Protein AF-A0A1V5AX24-F1 (afdb_monomer_lite)

Sequence (131 aa):
MDIAPTVLNLLNISGKLSGEGRVLPVAESFVLRVTGAPSGLSLWRGGVRLADAAAASASGDYRFLGLSRGQYILKAGGKEWGVLVNGDAAMDLTGKAAPQGNWKRIIGIVLILAINLAGIAIIVRIWKRNN

Radius of gyration: 24.32 Å; chains: 1; bounding box: 32×81×49 Å

Structure (mmCIF, N/CA/C/O backbone):
data_AF-A0A1V5AX24-F1
#
_entry.id   AF-A0A1V5AX24-F1
#
loop_
_atom_site.group_PDB
_atom_site.id
_atom_site.type_symbol
_atom_site.label_atom_id
_atom_site.label_alt_id
_atom_site.label_comp_id
_atom_site.label_asym_id
_atom_site.label_entity_id
_atom_site.label_seq_id
_atom_site.pdbx_PDB_ins_code
_atom_site.Cartn_x
_atom_site.Cartn_y
_atom_site.Cartn_z
_atom_site.occupancy
_atom_site.B_iso_or_equiv
_atom_site.auth_seq_id
_atom_site.auth_comp_id
_atom_site.auth_asym_id
_atom_site.auth_atom_id
_atom_site.pdbx_PDB_model_num
ATOM 1 N N . MET A 1 1 ? -1.055 -28.135 31.119 1.00 42.97 1 MET A N 1
ATOM 2 C CA . MET A 1 1 ? -0.422 -28.251 29.791 1.00 42.97 1 MET A CA 1
ATOM 3 C C . MET A 1 1 ? 0.193 -26.906 29.475 1.00 42.97 1 MET A C 1
ATOM 5 O O . MET A 1 1 ? -0.521 -25.914 29.512 1.00 42.97 1 MET A O 1
ATOM 9 N N . ASP A 1 2 ? 1.508 -26.885 29.299 1.00 46.47 2 ASP A N 1
ATOM 10 C CA . ASP A 1 2 ? 2.322 -25.681 29.136 1.00 46.47 2 ASP A CA 1
ATOM 11 C C . ASP A 1 2 ? 2.337 -25.308 27.646 1.00 46.47 2 ASP A C 1
ATOM 13 O O . ASP A 1 2 ? 2.874 -26.052 26.825 1.00 46.47 2 ASP A O 1
ATOM 17 N N . ILE A 1 3 ? 1.664 -24.222 27.259 1.00 55.66 3 ILE A N 1
ATOM 18 C CA . ILE A 1 3 ? 1.718 -23.733 25.875 1.00 55.66 3 ILE A CA 1
ATOM 19 C C . ILE A 1 3 ? 2.894 -22.769 25.795 1.00 55.66 3 ILE A C 1
ATOM 21 O O . ILE A 1 3 ? 2.902 -21.732 26.457 1.00 55.66 3 ILE A O 1
ATOM 25 N N . ALA A 1 4 ? 3.886 -23.119 24.977 1.00 51.06 4 ALA A N 1
ATOM 26 C CA . ALA A 1 4 ? 5.083 -22.314 24.804 1.00 51.06 4 ALA A CA 1
ATOM 27 C C . ALA A 1 4 ? 4.728 -20.874 24.355 1.00 51.06 4 ALA A C 1
ATOM 29 O O . ALA A 1 4 ? 3.953 -20.697 23.406 1.00 51.06 4 ALA A O 1
ATOM 30 N N . PRO A 1 5 ? 5.324 -19.835 24.972 1.00 54.38 5 PRO A N 1
ATOM 31 C CA . PRO A 1 5 ? 5.028 -18.425 24.682 1.00 54.38 5 PRO A CA 1
ATOM 32 C C . PRO A 1 5 ? 5.315 -18.022 23.226 1.00 54.38 5 PRO A C 1
ATOM 34 O O . PRO A 1 5 ? 4.780 -17.033 22.727 1.00 54.38 5 PRO A O 1
ATOM 37 N N . THR A 1 6 ? 6.098 -18.822 22.504 1.00 53.78 6 THR A N 1
ATOM 38 C CA . THR A 1 6 ? 6.397 -18.638 21.082 1.00 53.78 6 THR A CA 1
ATOM 39 C C . THR A 1 6 ? 5.149 -18.733 20.197 1.00 53.78 6 THR A C 1
ATOM 41 O O . THR A 1 6 ? 5.045 -18.002 19.215 1.00 53.78 6 THR A O 1
ATOM 44 N N . VAL A 1 7 ? 4.173 -19.582 20.550 1.00 55.66 7 VAL A N 1
ATOM 45 C CA . VAL A 1 7 ? 2.931 -19.749 19.766 1.00 55.66 7 VAL A CA 1
ATOM 46 C C . VAL A 1 7 ? 1.988 -18.558 19.970 1.00 55.66 7 VAL A C 1
ATOM 48 O O . VAL A 1 7 ? 1.359 -18.085 19.029 1.00 55.66 7 VAL A O 1
ATOM 51 N N . LEU A 1 8 ? 1.944 -18.019 21.191 1.00 52.16 8 LEU A N 1
ATOM 52 C CA . LEU A 1 8 ? 1.154 -16.833 21.545 1.00 52.16 8 LEU A CA 1
ATOM 53 C C . LEU A 1 8 ? 1.649 -15.569 20.832 1.00 52.16 8 LEU A C 1
ATOM 55 O O . LEU A 1 8 ? 0.840 -14.738 20.418 1.00 52.16 8 LEU A O 1
ATOM 59 N N . ASN A 1 9 ? 2.965 -15.452 20.641 1.00 55.16 9 ASN A N 1
ATOM 60 C CA . ASN A 1 9 ? 3.561 -14.327 19.927 1.00 55.16 9 ASN A CA 1
ATOM 61 C C . ASN A 1 9 ? 3.252 -14.364 18.419 1.00 55.16 9 ASN A C 1
ATOM 63 O O . ASN A 1 9 ? 3.014 -13.322 17.816 1.00 55.16 9 ASN A O 1
ATOM 67 N N . LEU A 1 10 ? 3.167 -15.561 17.818 1.00 54.22 10 LEU A N 1
ATOM 68 C CA . LEU A 1 10 ? 2.713 -15.728 16.428 1.00 54.22 10 LEU A CA 1
ATOM 69 C C . LEU A 1 10 ? 1.247 -15.318 16.228 1.00 54.22 10 LEU A C 1
ATOM 71 O O . LEU A 1 10 ? 0.872 -14.907 15.134 1.00 54.22 10 LEU A O 1
ATOM 75 N N . LEU A 1 11 ? 0.434 -15.395 17.283 1.00 56.62 11 LEU A N 1
ATOM 76 C CA . LEU A 1 11 ? -0.965 -14.964 17.285 1.00 56.62 11 LEU A CA 1
ATOM 77 C C . LEU A 1 11 ? -1.148 -13.507 17.752 1.00 56.62 11 LEU A C 1
ATOM 79 O O . LEU A 1 11 ? -2.280 -13.036 17.836 1.00 56.62 11 LEU A O 1
ATOM 83 N N . ASN A 1 12 ? -0.060 -12.788 18.059 1.00 52.34 12 ASN A N 1
ATOM 84 C CA . ASN A 1 12 ? -0.069 -11.415 18.581 1.00 52.34 12 ASN A CA 1
ATOM 85 C C . ASN A 1 12 ? -0.984 -11.221 19.815 1.00 52.34 12 ASN A C 1
ATOM 87 O O . ASN A 1 12 ? -1.608 -10.173 19.998 1.00 52.34 12 ASN A O 1
ATOM 91 N N . ILE A 1 13 ? -1.099 -12.242 20.671 1.00 50.91 13 ILE A N 1
ATOM 92 C CA . ILE A 1 13 ? -1.964 -12.200 21.857 1.00 50.91 13 ILE A CA 1
ATOM 93 C C . ILE A 1 13 ? -1.162 -11.610 23.019 1.00 50.91 13 ILE A C 1
ATOM 95 O O . ILE A 1 13 ? -0.496 -12.315 23.774 1.00 50.91 13 ILE A O 1
ATOM 99 N N . SER A 1 14 ? -1.226 -10.288 23.164 1.00 48.41 14 SER A N 1
ATOM 100 C CA . SER A 1 14 ? -0.671 -9.572 24.316 1.00 48.41 14 SER A CA 1
ATOM 101 C C . SER A 1 14 ? -1.698 -9.536 25.449 1.00 48.41 14 SER A C 1
ATOM 103 O O . SER A 1 14 ? -2.419 -8.556 25.611 1.00 48.41 14 SER A O 1
ATOM 105 N N . GLY A 1 15 ? -1.814 -10.610 26.232 1.00 43.31 15 GLY A N 1
ATOM 106 C CA . GLY A 1 15 ? -2.685 -10.588 27.408 1.00 43.31 15 GLY A CA 1
ATOM 107 C C . GLY A 1 15 ? -2.821 -11.924 28.124 1.00 43.31 15 GLY A C 1
ATOM 108 O O . GLY A 1 15 ? -3.056 -12.953 27.497 1.00 43.31 15 GLY A O 1
ATOM 109 N N . LYS A 1 16 ? -2.693 -11.890 29.457 1.00 41.06 16 LYS A N 1
ATOM 110 C CA . LYS A 1 16 ? -2.958 -13.012 30.368 1.00 41.06 16 LYS A CA 1
ATOM 111 C C . LYS A 1 16 ? -4.345 -13.601 30.081 1.00 41.06 16 LYS A C 1
ATOM 113 O O . LYS A 1 16 ? -5.354 -12.949 30.338 1.00 41.06 16 LYS A O 1
ATOM 118 N N . LEU A 1 17 ? -4.388 -14.834 29.583 1.00 46.53 17 LEU A N 1
ATOM 119 C CA . LEU A 1 17 ? -5.626 -15.583 29.383 1.00 46.53 17 LEU A CA 1
ATOM 120 C C . LEU A 1 17 ? -6.089 -16.148 30.730 1.00 46.53 17 LEU A C 1
ATOM 122 O O . LEU A 1 17 ? -5.696 -17.240 31.129 1.00 46.53 17 LEU A O 1
ATOM 126 N N . SER A 1 18 ? -6.899 -15.372 31.444 1.00 49.28 18 SER A N 1
ATOM 127 C CA . SER A 1 18 ? -7.695 -15.848 32.573 1.00 49.28 18 SER A CA 1
ATOM 128 C C . SER A 1 18 ? -9.137 -15.395 32.372 1.00 49.28 18 SER A C 1
ATOM 130 O O . SER A 1 18 ? -9.377 -14.201 32.200 1.00 49.28 18 SER A O 1
ATOM 132 N N . GLY A 1 19 ? -10.077 -16.342 32.395 1.00 44.78 19 GLY A N 1
ATOM 133 C CA . GLY A 1 19 ? -11.510 -16.061 32.512 1.00 44.78 19 GLY A CA 1
ATOM 134 C C . GLY A 1 19 ? -12.369 -16.565 31.354 1.00 44.78 19 GLY A C 1
ATOM 135 O O . GLY A 1 19 ? -12.371 -15.989 30.271 1.00 44.78 19 GLY A O 1
ATOM 136 N N . GLU A 1 20 ? -13.104 -17.641 31.639 1.00 48.38 20 GLU A N 1
ATOM 137 C CA . GLU A 1 20 ? -14.478 -17.935 31.206 1.00 48.38 20 GLU A CA 1
ATOM 138 C C . GLU A 1 20 ? -14.981 -17.289 29.905 1.00 48.38 20 GLU A C 1
ATOM 140 O O . GLU A 1 20 ? -15.287 -16.100 29.843 1.00 48.38 20 GLU A O 1
ATOM 145 N N . GLY A 1 21 ? -15.198 -18.129 28.888 1.00 47.16 21 GLY A N 1
ATOM 146 C CA . GLY A 1 21 ? -16.309 -17.978 27.941 1.00 47.16 21 GLY A CA 1
ATOM 147 C C . GLY A 1 21 ? -16.358 -16.727 27.056 1.00 47.16 21 GLY A C 1
ATOM 148 O O . GLY A 1 21 ? -17.314 -16.582 26.297 1.00 47.16 21 GLY A O 1
ATOM 149 N N . ARG A 1 22 ? -15.370 -15.826 27.084 1.00 43.62 22 ARG A N 1
ATOM 150 C CA . ARG A 1 22 ? -15.281 -14.749 26.093 1.00 43.62 22 ARG A CA 1
ATOM 151 C C . ARG A 1 22 ? -14.643 -15.293 24.826 1.00 43.62 22 ARG A C 1
ATOM 153 O O . ARG A 1 22 ? -13.501 -15.742 24.848 1.00 43.62 22 ARG A O 1
ATOM 160 N N . VAL A 1 23 ? -15.401 -15.233 23.729 1.00 49.41 23 VAL A N 1
ATOM 161 C CA . VAL A 1 23 ? -14.915 -15.445 22.361 1.00 49.41 23 VAL A CA 1
ATOM 162 C C . VAL A 1 23 ? -13.595 -14.696 22.226 1.00 49.41 23 VAL A C 1
ATOM 164 O O . VAL A 1 23 ? -13.570 -13.472 22.354 1.00 49.41 23 VAL A O 1
ATOM 167 N N . LEU A 1 24 ? -12.502 -15.440 22.052 1.00 43.16 24 LEU A N 1
ATOM 168 C CA . LEU A 1 24 ? -11.183 -14.870 21.819 1.00 43.16 24 LEU A CA 1
ATOM 169 C C . LEU A 1 24 ? -11.319 -13.927 20.618 1.00 43.16 24 LEU A C 1
ATOM 171 O O . LEU A 1 24 ? -11.668 -14.411 19.537 1.00 43.16 24 LEU A O 1
ATOM 175 N N . PRO A 1 25 ? -11.079 -12.610 20.759 1.00 45.28 25 PRO A N 1
ATOM 176 C CA . PRO A 1 25 ? -10.950 -11.749 19.603 1.00 45.28 25 PRO A CA 1
ATOM 177 C C . PRO A 1 25 ? -9.616 -12.117 18.963 1.00 45.28 25 PRO A C 1
ATOM 179 O O . PRO A 1 25 ? -8.590 -11.489 19.212 1.00 45.28 25 PRO A O 1
ATOM 182 N N . VAL A 1 26 ? -9.608 -13.199 18.185 1.00 50.53 26 VAL A N 1
ATOM 183 C CA . VAL A 1 26 ? -8.529 -13.455 17.245 1.00 50.53 26 VAL A CA 1
ATOM 184 C C . VAL A 1 26 ? -8.595 -12.260 16.314 1.00 50.53 26 VAL A C 1
ATOM 186 O O . VAL A 1 26 ? -9.561 -12.111 15.565 1.00 50.53 26 VAL A O 1
ATOM 189 N N . ALA A 1 27 ? -7.646 -11.334 16.443 1.00 55.69 27 ALA A N 1
ATOM 190 C CA . ALA A 1 27 ? -7.504 -10.278 15.464 1.00 55.69 27 ALA A CA 1
ATOM 191 C C . ALA A 1 27 ? -7.332 -10.993 14.123 1.00 55.69 27 ALA A C 1
ATOM 193 O O . ALA A 1 27 ? -6.312 -11.647 13.917 1.00 55.69 27 ALA A O 1
ATOM 194 N N . GLU A 1 28 ? -8.363 -10.966 13.270 1.00 64.06 28 GLU A N 1
ATOM 195 C CA . GLU A 1 28 ? -8.297 -11.626 11.971 1.00 64.06 28 GLU A CA 1
ATOM 196 C C . GLU A 1 28 ? -7.118 -11.009 11.222 1.00 64.06 28 GLU A C 1
ATOM 198 O O . GLU A 1 28 ? -7.122 -9.827 10.856 1.00 64.06 28 GLU A O 1
ATOM 203 N N . SER A 1 29 ? -6.061 -11.802 11.107 1.00 75.31 29 SER A N 1
ATOM 204 C CA . SER A 1 29 ? -4.810 -11.406 10.500 1.00 75.31 29 SER A CA 1
ATOM 205 C C . SER A 1 29 ? -4.728 -12.115 9.163 1.00 75.31 29 SER A C 1
ATOM 207 O O . SER A 1 29 ? -4.845 -13.338 9.105 1.00 75.31 29 SER A O 1
ATOM 209 N N . PHE A 1 30 ? -4.562 -11.341 8.104 1.00 84.12 30 PHE A N 1
ATOM 210 C CA . PHE A 1 30 ? -4.638 -11.812 6.734 1.00 84.12 30 PHE A CA 1
ATOM 211 C C . PHE A 1 30 ? -3.281 -11.761 6.057 1.00 84.12 30 PHE A C 1
ATOM 213 O O . PHE A 1 30 ? -2.388 -10.985 6.426 1.00 84.12 30 PHE A O 1
ATOM 220 N N . VAL A 1 31 ? -3.162 -12.573 5.016 1.00 84.56 31 VAL A N 1
ATOM 221 C CA . VAL A 1 31 ? -2.010 -12.622 4.132 1.00 84.56 31 VAL A CA 1
ATOM 222 C C . VAL A 1 31 ? -2.339 -11.918 2.825 1.00 84.56 31 VAL A C 1
ATOM 224 O O . VAL A 1 31 ? -3.312 -12.241 2.153 1.00 84.56 31 VAL A O 1
ATOM 227 N N . LEU A 1 32 ? -1.485 -10.982 2.420 1.00 86.19 32 LEU A N 1
ATOM 228 C CA . LEU A 1 32 ? -1.504 -10.405 1.081 1.00 86.19 32 LEU A CA 1
ATOM 229 C C . LEU A 1 32 ? -0.292 -10.908 0.301 1.00 86.19 32 LEU A C 1
ATOM 231 O O . LEU A 1 32 ? 0.847 -10.533 0.585 1.00 86.19 32 LEU A O 1
ATOM 235 N N . ARG A 1 33 ? -0.544 -11.737 -0.711 1.00 87.00 33 ARG A N 1
ATOM 236 C CA . ARG A 1 33 ? 0.457 -12.156 -1.691 1.00 87.00 33 ARG A CA 1
ATOM 237 C C . ARG A 1 33 ? 0.421 -11.212 -2.886 1.00 87.00 33 ARG A C 1
ATOM 239 O O . ARG A 1 33 ? -0.639 -10.978 -3.453 1.00 87.00 33 ARG A O 1
ATOM 246 N N . VAL A 1 34 ? 1.572 -10.698 -3.289 1.00 86.19 34 VAL A N 1
ATOM 247 C CA . VAL A 1 34 ? 1.723 -9.845 -4.469 1.00 86.19 34 VAL A CA 1
ATOM 248 C C . VAL A 1 34 ? 2.707 -10.509 -5.421 1.00 86.19 34 VAL A C 1
ATOM 250 O O . VAL A 1 34 ? 3.763 -10.938 -4.974 1.00 86.19 34 VAL A O 1
ATOM 253 N N . THR A 1 35 ? 2.376 -10.613 -6.702 1.00 85.94 35 THR A N 1
ATOM 254 C CA . THR A 1 35 ? 3.251 -11.197 -7.735 1.00 85.94 35 THR A CA 1
ATOM 255 C C . THR A 1 35 ? 3.506 -10.184 -8.846 1.00 85.94 35 THR A C 1
ATOM 257 O O . THR A 1 35 ? 2.696 -9.279 -9.057 1.00 85.94 35 THR A O 1
ATOM 260 N N . GLY A 1 36 ? 4.637 -10.297 -9.546 1.00 77.06 36 GLY A N 1
ATOM 261 C CA . GLY A 1 36 ? 4.971 -9.417 -10.674 1.00 77.06 36 GLY A CA 1
ATOM 262 C C . GLY A 1 36 ? 5.206 -7.950 -10.293 1.00 77.06 36 GLY A C 1
ATOM 263 O O . GLY A 1 36 ? 5.078 -7.062 -11.138 1.00 77.06 36 GLY A O 1
ATOM 264 N N . ALA A 1 37 ? 5.511 -7.667 -9.023 1.00 75.31 37 ALA A N 1
ATOM 265 C CA . ALA A 1 37 ? 5.787 -6.306 -8.579 1.00 75.31 37 ALA A CA 1
ATOM 266 C C . ALA A 1 37 ? 7.250 -5.915 -8.869 1.00 75.31 37 ALA A C 1
ATOM 268 O O . ALA A 1 37 ? 8.149 -6.744 -8.707 1.00 75.31 37 ALA A O 1
ATOM 269 N N . PRO A 1 38 ? 7.520 -4.657 -9.268 1.00 72.12 38 PRO A N 1
ATOM 270 C CA . PRO A 1 38 ? 8.887 -4.181 -9.436 1.00 72.12 38 PRO A CA 1
ATOM 271 C C . PRO A 1 38 ? 9.601 -4.064 -8.081 1.00 72.12 38 PRO A C 1
ATOM 273 O O . PRO A 1 38 ? 8.966 -3.984 -7.026 1.00 72.12 38 PRO A O 1
ATOM 276 N N . SER A 1 39 ? 10.935 -4.013 -8.114 1.00 74.19 39 SER A N 1
ATOM 277 C CA . SER A 1 39 ? 11.766 -3.874 -6.915 1.00 74.19 39 SER A CA 1
ATOM 278 C C . SER A 1 39 ? 11.386 -2.644 -6.080 1.00 74.19 39 SER A C 1
ATOM 280 O O . SER 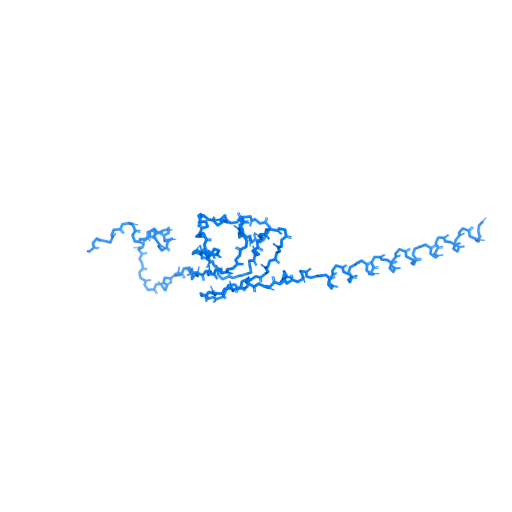A 1 39 ? 11.048 -1.590 -6.624 1.00 74.19 39 SER A O 1
ATOM 282 N N . GLY A 1 40 ? 11.508 -2.759 -4.755 1.00 76.06 40 GLY A N 1
ATOM 2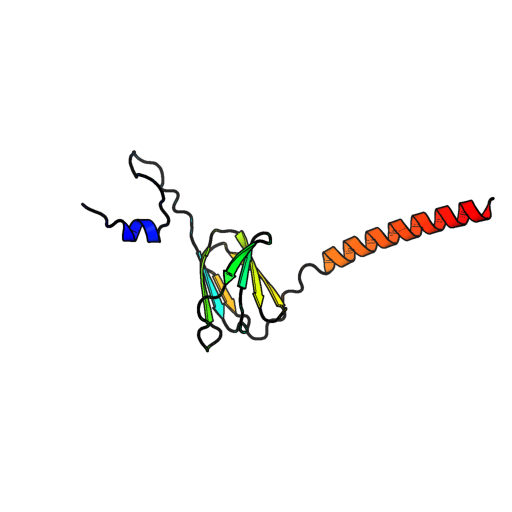83 C CA . GLY A 1 40 ? 11.198 -1.664 -3.830 1.00 76.06 40 GLY A CA 1
ATOM 284 C C . GLY A 1 40 ? 9.709 -1.530 -3.501 1.00 76.06 40 GLY A C 1
ATOM 285 O O . GLY A 1 40 ? 9.236 -0.422 -3.249 1.00 76.06 40 GLY A O 1
ATOM 286 N N . LEU A 1 41 ? 8.966 -2.641 -3.514 1.00 84.19 41 LEU A N 1
ATOM 287 C CA . LEU A 1 41 ? 7.577 -2.673 -3.066 1.00 84.19 41 LEU A CA 1
ATOM 288 C C . LEU A 1 41 ? 7.474 -2.310 -1.578 1.00 84.19 41 LEU A C 1
ATOM 290 O O . LEU A 1 41 ? 8.157 -2.875 -0.727 1.00 84.19 41 LEU A O 1
ATOM 294 N N . SER A 1 42 ? 6.588 -1.374 -1.264 1.00 85.75 42 SER A N 1
ATOM 295 C CA . SER A 1 42 ? 6.282 -0.949 0.101 1.00 85.75 42 SER A CA 1
ATOM 296 C C . SER A 1 42 ? 4.774 -0.939 0.325 1.00 85.75 42 SER A C 1
ATOM 298 O O . SER A 1 42 ? 4.002 -0.602 -0.577 1.00 85.75 42 SER A O 1
ATOM 300 N N . LEU A 1 43 ? 4.353 -1.320 1.527 1.00 86.69 43 LEU A N 1
ATOM 301 C CA . LEU A 1 43 ? 2.956 -1.361 1.938 1.00 86.69 43 LEU A CA 1
ATOM 302 C C . LEU A 1 43 ? 2.652 -0.193 2.874 1.00 86.69 43 LEU A C 1
ATOM 304 O O . LEU A 1 43 ? 3.349 0.035 3.864 1.00 86.69 43 LEU A O 1
ATOM 308 N N . TRP A 1 44 ? 1.574 0.519 2.575 1.00 85.38 44 TRP A N 1
ATOM 309 C CA . TRP A 1 44 ? 1.145 1.718 3.278 1.00 85.38 44 TRP A CA 1
ATOM 310 C C . TRP A 1 44 ? -0.310 1.602 3.719 1.00 85.38 44 TRP A C 1
ATOM 312 O O . TRP A 1 44 ? -1.138 0.986 3.045 1.00 85.38 44 TRP A O 1
ATOM 322 N N . ARG A 1 45 ? -0.646 2.257 4.829 1.00 82.06 45 ARG A N 1
ATOM 323 C CA . ARG A 1 45 ? -2.022 2.433 5.304 1.00 82.06 45 ARG A CA 1
ATOM 324 C C . ARG A 1 45 ? -2.151 3.800 5.956 1.00 82.06 45 ARG A C 1
ATOM 326 O O . ARG A 1 45 ? -1.331 4.158 6.791 1.00 82.06 45 ARG A O 1
ATOM 333 N N . GLY A 1 46 ? -3.180 4.560 5.581 1.00 78.62 46 GLY A N 1
ATOM 334 C CA . GLY A 1 46 ? -3.453 5.864 6.201 1.00 78.62 46 GLY A CA 1
ATOM 335 C C . GLY A 1 46 ? -2.273 6.843 6.133 1.00 78.62 46 GLY A C 1
ATOM 336 O O . GLY A 1 46 ? -2.072 7.613 7.060 1.00 78.62 46 GLY A O 1
ATOM 337 N N . GLY A 1 47 ? -1.453 6.770 5.078 1.00 76.25 47 GLY A N 1
ATOM 338 C CA . GLY A 1 47 ? -0.251 7.599 4.925 1.00 76.25 47 GLY A CA 1
ATOM 339 C C . GLY A 1 47 ? 0.985 7.111 5.691 1.00 76.25 47 GLY A C 1
ATOM 340 O O . GLY A 1 47 ? 2.064 7.652 5.480 1.00 76.25 47 GLY A O 1
ATOM 341 N N . VAL A 1 48 ? 0.868 6.064 6.512 1.00 75.50 48 VAL A N 1
ATOM 342 C CA . VAL A 1 48 ? 1.990 5.457 7.239 1.00 75.50 48 VAL A CA 1
ATOM 343 C C . VAL A 1 48 ? 2.527 4.259 6.460 1.00 75.50 48 VAL A C 1
ATOM 345 O O . VAL A 1 48 ? 1.758 3.409 6.001 1.00 75.50 48 VAL A O 1
ATOM 348 N N . ARG A 1 49 ? 3.852 4.184 6.311 1.00 77.69 49 ARG A N 1
ATOM 349 C CA . ARG A 1 49 ? 4.544 3.017 5.753 1.00 77.69 49 ARG A CA 1
ATOM 350 C C . ARG A 1 49 ? 4.563 1.924 6.814 1.00 77.69 49 ARG A C 1
ATOM 352 O O . ARG A 1 49 ? 5.134 2.119 7.880 1.00 77.69 49 ARG A O 1
ATOM 359 N N . LEU A 1 50 ? 3.905 0.807 6.531 1.00 79.81 50 LEU A N 1
ATOM 360 C CA . LEU A 1 50 ? 3.765 -0.300 7.476 1.00 79.81 50 LEU A CA 1
ATOM 361 C C . LEU A 1 50 ? 4.859 -1.344 7.309 1.00 79.81 50 LEU A C 1
ATOM 363 O O . LEU A 1 50 ? 5.323 -1.911 8.290 1.00 79.81 50 LEU A O 1
ATOM 367 N N . ALA A 1 51 ? 5.242 -1.615 6.066 1.00 73.31 51 ALA A N 1
ATOM 368 C CA . ALA A 1 51 ? 6.262 -2.599 5.771 1.00 73.31 51 ALA A CA 1
ATOM 369 C C . ALA A 1 51 ? 6.982 -2.250 4.478 1.00 73.31 51 ALA A C 1
ATOM 371 O O . ALA A 1 51 ? 6.373 -1.831 3.488 1.00 73.31 51 ALA A O 1
ATOM 372 N N . ASP A 1 52 ? 8.278 -2.508 4.493 1.00 68.88 52 ASP A N 1
ATOM 373 C CA . ASP A 1 52 ? 9.015 -2.785 3.279 1.00 68.88 52 ASP A CA 1
ATOM 374 C C . ASP A 1 52 ? 8.835 -4.238 2.917 1.00 68.88 52 ASP A C 1
ATOM 376 O O . ASP A 1 52 ? 8.716 -5.096 3.792 1.00 68.88 52 ASP A O 1
ATOM 380 N N . ALA A 1 53 ? 8.791 -4.519 1.622 1.00 63.59 53 ALA A N 1
ATOM 381 C CA . ALA A 1 53 ? 8.955 -5.875 1.161 1.00 63.59 53 ALA A CA 1
ATOM 382 C C . ALA A 1 53 ? 10.328 -6.394 1.618 1.00 63.59 53 ALA A C 1
ATOM 384 O O . ALA A 1 53 ? 11.344 -6.188 0.951 1.00 63.59 53 ALA A O 1
ATOM 385 N N . ALA A 1 54 ? 10.362 -7.034 2.786 1.00 49.47 54 ALA A N 1
ATOM 386 C CA . ALA A 1 54 ? 11.543 -7.691 3.302 1.00 49.47 54 ALA A CA 1
ATOM 387 C C . ALA A 1 54 ? 11.893 -8.836 2.346 1.00 49.47 54 ALA A C 1
ATOM 389 O O . ALA A 1 54 ? 11.087 -9.741 2.149 1.00 49.47 54 ALA A O 1
ATOM 390 N N . ALA A 1 55 ? 13.079 -8.733 1.742 1.00 49.69 55 ALA A N 1
ATOM 391 C CA . ALA A 1 55 ? 13.637 -9.648 0.752 1.00 49.69 55 ALA A CA 1
ATOM 392 C C . ALA A 1 55 ? 12.689 -9.937 -0.425 1.00 49.69 55 ALA A C 1
ATOM 394 O O . ALA A 1 55 ? 11.860 -10.845 -0.398 1.00 49.69 55 ALA A O 1
ATOM 395 N N . ALA A 1 56 ? 12.865 -9.182 -1.511 1.00 48.25 56 ALA A N 1
ATOM 396 C CA . ALA A 1 56 ? 12.363 -9.597 -2.810 1.00 48.25 56 ALA A CA 1
ATOM 397 C C . ALA A 1 56 ? 12.792 -11.046 -3.068 1.00 48.25 56 ALA A C 1
ATOM 399 O O . ALA A 1 56 ? 13.988 -11.340 -3.110 1.00 48.25 56 ALA A O 1
ATOM 400 N N . SER A 1 57 ? 11.832 -11.946 -3.278 1.00 52.41 57 SER A N 1
ATOM 401 C CA . SER A 1 57 ? 12.163 -13.100 -4.098 1.00 52.41 57 SER A CA 1
ATOM 402 C C . SER A 1 57 ? 12.559 -12.528 -5.458 1.00 52.41 57 SER A C 1
ATOM 404 O O . SER A 1 57 ? 11.867 -11.645 -5.971 1.00 52.41 57 SER A O 1
ATOM 406 N N . ALA A 1 58 ? 13.682 -12.966 -6.031 1.00 56.94 58 ALA A N 1
ATOM 407 C CA . ALA A 1 58 ? 14.168 -12.472 -7.325 1.00 56.94 58 ALA A CA 1
ATOM 408 C C . ALA A 1 58 ? 13.117 -12.595 -8.458 1.00 56.94 58 ALA A C 1
ATOM 410 O O . ALA A 1 58 ? 13.278 -12.008 -9.522 1.00 56.94 58 ALA A O 1
ATOM 411 N N . SER A 1 59 ? 12.026 -13.326 -8.207 1.00 63.06 59 SER A N 1
ATOM 412 C CA . SER A 1 59 ? 10.843 -13.500 -9.045 1.00 63.06 59 SER A CA 1
ATOM 413 C C . SER A 1 59 ? 9.785 -12.381 -8.972 1.00 63.06 59 SER A C 1
ATOM 415 O O . SER A 1 59 ? 8.824 -12.435 -9.734 1.00 63.06 59 SER A O 1
ATOM 417 N N . GLY A 1 60 ? 9.906 -11.385 -8.083 1.00 69.25 60 GLY A N 1
ATOM 418 C CA . GLY A 1 60 ? 8.873 -10.347 -7.903 1.00 69.25 60 GLY A CA 1
ATOM 419 C C . GLY A 1 60 ? 7.647 -10.811 -7.102 1.00 69.25 60 GLY A C 1
ATOM 420 O O . GLY A 1 60 ? 6.588 -10.180 -7.170 1.00 69.25 60 GLY A O 1
ATOM 421 N N . ASP A 1 61 ? 7.801 -11.902 -6.347 1.00 79.44 61 ASP A N 1
ATOM 422 C CA . ASP A 1 61 ? 6.810 -12.430 -5.411 1.00 79.44 61 ASP A CA 1
ATOM 423 C C . ASP A 1 61 ? 7.053 -11.893 -3.992 1.00 79.44 61 ASP A C 1
ATOM 425 O O . ASP A 1 61 ? 8.117 -12.087 -3.400 1.00 79.44 61 ASP A O 1
ATOM 429 N N . TYR A 1 62 ? 6.026 -11.265 -3.423 1.00 81.19 62 TYR A N 1
ATOM 430 C CA . TYR A 1 62 ? 6.030 -10.625 -2.113 1.00 81.19 62 TYR A CA 1
ATOM 431 C C . TYR A 1 62 ? 4.877 -11.129 -1.250 1.00 81.19 62 TYR A C 1
ATOM 433 O O . TYR A 1 62 ? 3.792 -11.442 -1.745 1.00 81.19 62 TYR A O 1
ATOM 441 N N . ARG A 1 63 ? 5.100 -11.206 0.064 1.00 83.00 63 ARG A N 1
ATOM 442 C CA . ARG A 1 63 ? 4.086 -11.632 1.035 1.00 83.00 63 ARG A CA 1
ATOM 443 C C . ARG A 1 63 ? 4.078 -10.688 2.225 1.00 83.00 63 ARG A C 1
ATOM 445 O O . ARG A 1 63 ? 5.094 -10.526 2.891 1.00 83.00 63 ARG A O 1
ATOM 452 N N . PHE A 1 64 ? 2.920 -10.107 2.498 1.00 83.31 64 PHE A N 1
ATOM 453 C CA . PHE A 1 64 ? 2.664 -9.316 3.693 1.00 83.31 64 PHE A CA 1
ATOM 454 C C . PHE A 1 64 ? 1.770 -10.131 4.620 1.00 83.31 64 PHE A C 1
ATOM 456 O O . PHE A 1 64 ? 0.694 -10.568 4.216 1.00 83.31 64 PHE A O 1
ATOM 463 N N . LEU A 1 65 ? 2.243 -10.369 5.838 1.00 83.12 65 LEU A N 1
ATOM 464 C CA . LEU A 1 65 ? 1.565 -11.179 6.846 1.00 83.12 65 LEU A CA 1
ATOM 465 C C . LEU A 1 65 ? 1.000 -10.273 7.941 1.00 83.12 65 LEU A C 1
ATOM 467 O O . LEU A 1 65 ? 1.462 -9.145 8.117 1.00 83.12 65 LEU A O 1
ATOM 471 N N . GLY A 1 66 ? 0.029 -10.777 8.701 1.00 78.00 66 GLY A N 1
ATOM 472 C CA . GLY A 1 66 ? -0.470 -10.074 9.882 1.00 78.00 66 GLY A CA 1
ATOM 473 C C . GLY A 1 66 ? -1.322 -8.840 9.566 1.00 78.00 66 GLY A C 1
ATOM 474 O O . GLY A 1 66 ? -1.443 -7.942 10.398 1.00 78.00 66 GLY A O 1
ATOM 475 N N . LEU A 1 67 ? -1.887 -8.745 8.359 1.00 83.31 67 LEU A N 1
ATOM 476 C CA . LEU A 1 67 ? -2.652 -7.573 7.944 1.00 83.31 67 LEU A CA 1
ATOM 477 C C . LEU A 1 67 ? -4.053 -7.593 8.554 1.00 83.31 67 LEU A C 1
ATOM 479 O O . LEU A 1 67 ? -4.778 -8.566 8.402 1.00 83.31 67 LEU A O 1
ATOM 483 N N . SER A 1 68 ? -4.481 -6.507 9.194 1.00 83.19 68 SER A N 1
ATOM 484 C CA . SER A 1 68 ? -5.883 -6.365 9.613 1.00 83.19 68 SER A CA 1
ATOM 485 C C . SER A 1 68 ? -6.775 -6.050 8.411 1.00 83.19 68 SER A C 1
ATOM 487 O O . SER A 1 68 ? -6.325 -5.406 7.460 1.00 83.19 68 SER A O 1
ATOM 489 N N . ARG A 1 69 ? -8.071 -6.372 8.487 1.00 83.56 69 ARG A N 1
ATOM 490 C CA . ARG A 1 69 ? -9.049 -5.945 7.471 1.00 83.56 69 ARG A CA 1
ATOM 491 C C . ARG A 1 69 ? -8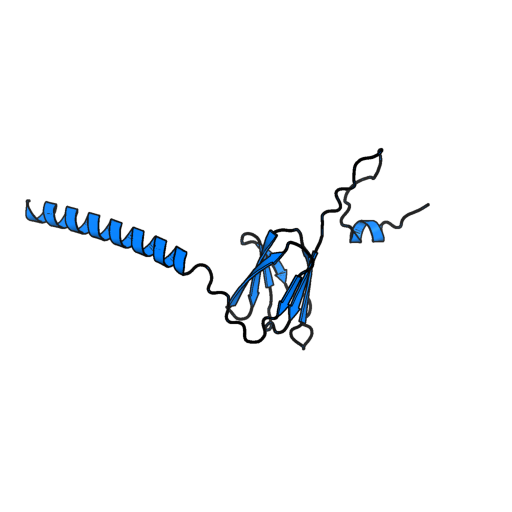.977 -4.429 7.234 1.00 83.56 69 ARG A C 1
ATOM 493 O O . ARG A 1 69 ? -8.911 -3.648 8.180 1.00 83.56 69 ARG A O 1
ATOM 500 N N . GLY A 1 70 ? -8.981 -4.006 5.974 1.00 82.31 70 GLY A N 1
ATOM 501 C CA . GLY A 1 70 ? -9.006 -2.596 5.597 1.00 82.31 70 GLY A CA 1
ATOM 502 C C . GLY A 1 70 ? -8.322 -2.302 4.268 1.00 82.31 70 GLY A C 1
ATOM 503 O O . GLY A 1 70 ? -7.823 -3.190 3.580 1.00 82.31 70 GLY A O 1
ATOM 504 N N . GLN A 1 71 ? -8.305 -1.022 3.907 1.00 85.94 71 GLN A N 1
ATOM 505 C CA . GLN A 1 71 ? -7.637 -0.549 2.698 1.00 85.94 71 GLN A CA 1
ATOM 506 C C . GLN A 1 71 ? -6.143 -0.337 2.943 1.00 85.94 71 GLN A C 1
ATOM 508 O O . GLN A 1 71 ? -5.728 0.199 3.975 1.00 85.94 71 GLN A O 1
ATOM 513 N N . TYR A 1 72 ? -5.351 -0.738 1.959 1.00 86.56 72 TYR A N 1
ATOM 514 C CA . TYR A 1 72 ? -3.912 -0.550 1.905 1.00 86.56 72 TYR A CA 1
ATOM 515 C C . TYR A 1 72 ? -3.502 0.007 0.544 1.00 86.56 72 TYR A C 1
ATOM 517 O O . TYR A 1 72 ? -4.239 -0.091 -0.439 1.00 86.56 72 TYR A O 1
ATOM 525 N N . ILE A 1 73 ? -2.305 0.579 0.498 1.00 87.31 73 ILE A N 1
ATOM 526 C CA . ILE A 1 73 ? -1.684 1.097 -0.714 1.00 87.31 73 ILE A CA 1
ATOM 527 C C . ILE A 1 73 ? -0.334 0.408 -0.878 1.00 87.31 73 ILE A C 1
ATOM 529 O O . ILE A 1 73 ? 0.536 0.505 -0.016 1.00 87.31 73 ILE A O 1
ATOM 533 N N . LEU A 1 74 ? -0.159 -0.282 -1.995 1.00 86.88 74 LEU A N 1
ATOM 534 C CA . LEU A 1 74 ? 1.126 -0.799 -2.439 1.00 86.88 74 LEU A CA 1
ATOM 535 C C . LEU A 1 74 ? 1.817 0.279 -3.270 1.00 86.88 74 LEU A C 1
ATOM 537 O O . LEU A 1 74 ? 1.189 0.839 -4.165 1.00 86.88 74 LEU A O 1
ATOM 541 N N . LYS A 1 75 ? 3.092 0.564 -3.003 1.00 84.56 75 LYS A N 1
ATOM 542 C CA . LYS A 1 75 ? 3.896 1.510 -3.789 1.00 84.56 75 LYS A CA 1
ATOM 543 C C . LYS A 1 75 ? 5.175 0.848 -4.274 1.00 84.56 75 LYS A C 1
ATOM 545 O O . LYS A 1 75 ? 5.902 0.283 -3.462 1.00 84.56 75 LYS A O 1
ATOM 550 N N . ALA A 1 76 ? 5.456 0.935 -5.570 1.00 81.38 76 ALA A N 1
ATOM 551 C CA . ALA A 1 76 ? 6.693 0.437 -6.173 1.00 81.38 76 ALA A CA 1
ATOM 552 C C . ALA A 1 76 ? 6.953 1.135 -7.512 1.00 81.38 76 ALA A C 1
ATOM 554 O O . ALA A 1 76 ? 6.017 1.365 -8.275 1.00 81.38 76 ALA A O 1
ATOM 555 N N . GLY A 1 77 ? 8.211 1.472 -7.816 1.00 75.62 77 GLY A N 1
ATOM 556 C CA . GLY A 1 77 ? 8.589 2.055 -9.113 1.00 75.62 77 GLY A CA 1
ATOM 557 C C . GLY A 1 77 ? 7.786 3.305 -9.514 1.00 75.62 77 GLY A C 1
ATOM 558 O O . GLY A 1 77 ? 7.424 3.448 -10.679 1.00 75.62 77 GLY A O 1
ATOM 559 N N . GLY A 1 78 ? 7.430 4.161 -8.548 1.00 75.88 78 GLY A N 1
ATOM 560 C CA . GLY A 1 78 ? 6.624 5.372 -8.777 1.00 75.88 78 GLY A CA 1
ATOM 561 C C . GLY A 1 78 ? 5.130 5.128 -9.041 1.00 75.88 78 GLY A C 1
ATOM 562 O O . GLY A 1 78 ? 4.401 6.068 -9.343 1.00 75.88 78 GLY A O 1
ATOM 563 N N . LYS A 1 79 ? 4.664 3.881 -8.930 1.00 79.56 79 LYS A N 1
ATOM 564 C CA . LYS A 1 79 ? 3.264 3.479 -9.095 1.00 79.56 79 LYS A CA 1
ATOM 565 C C . LYS A 1 79 ? 2.634 3.157 -7.745 1.00 79.56 79 LYS A C 1
ATOM 567 O O . LYS A 1 79 ? 3.316 2.677 -6.839 1.00 79.56 79 LYS A O 1
ATOM 572 N N . GLU A 1 80 ? 1.327 3.388 -7.642 1.00 84.00 80 GLU A N 1
ATOM 573 C CA . GLU A 1 80 ? 0.532 3.081 -6.452 1.00 84.00 80 GLU A CA 1
ATOM 574 C C . GLU A 1 80 ? -0.663 2.191 -6.807 1.00 84.00 80 GLU A C 1
ATOM 576 O O . GLU A 1 80 ? -1.362 2.446 -7.789 1.00 84.00 80 GLU A O 1
ATOM 581 N N . TRP A 1 81 ? -0.922 1.164 -5.998 1.00 84.12 81 TRP A N 1
ATOM 582 C CA . TRP A 1 81 ? -2.063 0.265 -6.150 1.00 84.12 81 TRP A CA 1
ATOM 583 C C . TRP A 1 81 ? -2.863 0.195 -4.852 1.00 84.12 81 TRP A C 1
ATOM 585 O O . TRP A 1 81 ? -2.336 -0.199 -3.814 1.00 84.12 81 TRP A O 1
ATOM 595 N N . GLY A 1 82 ? -4.144 0.561 -4.908 1.00 85.12 82 GLY A N 1
ATOM 596 C CA . GLY A 1 82 ? -5.067 0.357 -3.795 1.00 85.12 82 GLY A CA 1
ATOM 597 C C . GLY A 1 82 ? -5.499 -1.106 -3.709 1.00 85.12 82 GLY A C 1
ATOM 598 O O . GLY A 1 82 ? -5.906 -1.685 -4.715 1.00 85.12 82 GLY A O 1
ATOM 599 N N . VAL A 1 83 ? -5.437 -1.690 -2.514 1.00 85.00 83 VAL A N 1
ATOM 600 C CA . VAL A 1 83 ? -5.887 -3.060 -2.243 1.00 85.00 83 VAL A CA 1
ATOM 601 C C . VAL A 1 83 ? -6.777 -3.083 -1.004 1.00 85.00 83 VAL A C 1
ATOM 603 O O . VAL A 1 83 ? -6.454 -2.495 0.028 1.00 85.00 83 VAL A O 1
ATOM 606 N N . LEU A 1 84 ? -7.927 -3.745 -1.114 1.00 83.50 84 LEU A N 1
ATOM 607 C CA . LEU A 1 84 ? -8.810 -4.008 0.015 1.00 83.50 84 LEU A CA 1
ATOM 608 C C . LEU A 1 84 ? -8.479 -5.395 0.562 1.00 83.50 84 LEU A C 1
ATOM 610 O O . LEU A 1 84 ? -8.682 -6.391 -0.124 1.00 83.50 84 LEU A O 1
ATOM 614 N N . VAL A 1 85 ? -7.984 -5.451 1.793 1.00 83.44 85 VAL A N 1
ATOM 615 C CA . VAL A 1 85 ? -7.755 -6.708 2.508 1.00 83.44 85 VAL A CA 1
ATOM 616 C C . VAL A 1 85 ? -8.987 -6.970 3.358 1.00 83.44 85 VAL A C 1
ATOM 618 O O . VAL A 1 85 ? -9.264 -6.229 4.296 1.00 83.44 85 VAL A O 1
ATOM 621 N N . ASN A 1 86 ? -9.763 -7.987 3.016 1.00 81.81 86 ASN A N 1
ATOM 622 C CA . ASN A 1 86 ? -10.924 -8.451 3.784 1.00 81.81 86 ASN A CA 1
ATOM 623 C C . ASN A 1 86 ? -10.858 -9.949 4.122 1.00 81.81 86 ASN A C 1
ATOM 625 O O . ASN A 1 86 ? -11.797 -10.473 4.720 1.00 81.81 86 ASN A O 1
ATOM 629 N N . GLY A 1 87 ? -9.750 -10.576 3.747 1.00 82.94 87 GLY A N 1
ATOM 630 C CA . GLY A 1 87 ? -9.449 -11.996 3.723 1.00 82.94 87 GLY A CA 1
ATOM 631 C C . GLY A 1 87 ? -8.005 -12.159 3.244 1.00 82.94 87 GLY A C 1
ATOM 632 O O . GLY A 1 87 ? -7.350 -11.162 2.906 1.00 82.94 87 GLY A O 1
ATOM 633 N N . ASP A 1 88 ? -7.531 -13.399 3.157 1.00 81.38 88 ASP A N 1
ATOM 634 C CA . ASP A 1 88 ? -6.309 -13.681 2.410 1.00 81.38 88 ASP A CA 1
ATOM 635 C C . ASP A 1 88 ? -6.501 -13.263 0.950 1.00 81.38 88 ASP A C 1
ATOM 637 O O . ASP A 1 88 ? -7.489 -13.611 0.300 1.00 81.38 88 ASP A O 1
ATOM 641 N N . ALA A 1 89 ? -5.565 -12.468 0.446 1.00 80.75 89 ALA A N 1
ATOM 642 C CA . ALA A 1 89 ? -5.664 -11.827 -0.851 1.00 80.75 89 ALA A CA 1
ATOM 643 C C . ALA A 1 89 ? -4.424 -12.123 -1.693 1.00 80.75 89 ALA A C 1
ATOM 645 O O . ALA A 1 89 ? -3.293 -12.127 -1.203 1.00 80.75 89 ALA A O 1
ATOM 646 N N . ALA A 1 90 ? -4.637 -12.324 -2.990 1.00 84.12 90 ALA A N 1
ATOM 647 C CA . ALA A 1 90 ? -3.576 -12.432 -3.978 1.00 84.12 90 ALA A CA 1
ATOM 648 C C . ALA A 1 90 ? -3.748 -11.336 -5.035 1.00 84.12 90 ALA A C 1
ATOM 650 O O . ALA A 1 90 ? -4.829 -11.158 -5.595 1.00 84.12 90 ALA A O 1
ATOM 651 N N . MET A 1 91 ? -2.677 -10.595 -5.300 1.00 81.44 91 MET A N 1
ATOM 652 C CA . MET A 1 91 ? -2.644 -9.474 -6.230 1.00 81.44 91 MET A CA 1
ATOM 653 C C . MET A 1 91 ? -1.518 -9.685 -7.238 1.00 81.44 91 MET A C 1
ATOM 655 O O . MET A 1 91 ? -0.347 -9.507 -6.920 1.00 81.44 91 MET A O 1
ATOM 659 N N . ASP A 1 92 ? -1.871 -10.005 -8.475 1.00 83.12 92 ASP A N 1
ATOM 660 C CA . ASP A 1 92 ? -0.908 -9.986 -9.572 1.00 83.12 92 ASP A CA 1
ATOM 661 C C . ASP A 1 92 ? -0.788 -8.573 -10.154 1.00 83.12 92 ASP A C 1
ATOM 663 O O . ASP A 1 92 ? -1.803 -7.973 -10.530 1.00 83.12 92 ASP A O 1
ATOM 667 N N . LEU A 1 93 ? 0.433 -8.037 -10.186 1.00 79.12 93 LEU A N 1
ATOM 668 C CA . LEU A 1 93 ? 0.787 -6.723 -10.730 1.00 79.12 93 LEU A CA 1
ATOM 669 C C . LEU A 1 93 ? 1.420 -6.806 -12.127 1.00 79.12 93 LEU A C 1
ATOM 671 O O . LEU A 1 93 ? 1.696 -5.762 -12.725 1.00 79.12 93 LEU A O 1
ATOM 675 N N . THR A 1 94 ? 1.591 -8.009 -12.683 1.00 76.00 94 THR A N 1
ATOM 676 C CA . THR A 1 94 ? 2.136 -8.213 -14.031 1.00 76.00 94 THR A CA 1
ATOM 677 C C . THR A 1 94 ? 1.310 -7.448 -15.066 1.00 76.00 94 THR A C 1
ATOM 679 O O . THR A 1 94 ? 0.103 -7.641 -15.193 1.00 76.00 94 THR A O 1
ATOM 682 N N . GLY A 1 95 ? 1.943 -6.512 -15.781 1.00 63.94 95 GLY A N 1
ATOM 683 C CA . GLY A 1 95 ? 1.287 -5.705 -16.819 1.00 63.94 95 GLY A CA 1
ATOM 684 C C . GLY A 1 95 ? 0.189 -4.752 -16.322 1.00 63.94 95 GLY A C 1
ATOM 685 O O . GLY A 1 95 ? -0.389 -4.023 -17.128 1.00 63.94 95 GLY A O 1
ATOM 686 N N . LYS A 1 96 ? -0.099 -4.696 -15.013 1.00 64.12 96 LYS A N 1
ATOM 687 C CA . LYS A 1 96 ? -1.126 -3.798 -14.484 1.00 64.12 96 LYS A CA 1
ATOM 688 C C . LYS A 1 96 ? -0.581 -2.381 -14.380 1.00 64.12 96 LYS A C 1
ATOM 690 O O . LYS A 1 96 ? 0.326 -2.082 -13.598 1.00 64.12 96 LYS A O 1
ATOM 695 N N . ALA A 1 97 ? -1.185 -1.475 -15.146 1.00 57.94 97 ALA A N 1
ATOM 696 C CA . ALA A 1 97 ? -1.087 -0.053 -14.862 1.00 57.94 97 ALA A CA 1
ATOM 697 C C . ALA A 1 97 ? -1.513 0.193 -13.403 1.00 57.94 97 ALA A C 1
ATOM 699 O O . ALA A 1 97 ? -2.405 -0.490 -12.890 1.00 57.94 97 ALA A O 1
ATOM 700 N N . ALA A 1 98 ? -0.861 1.144 -12.727 1.00 57.72 98 ALA A N 1
ATOM 701 C CA . ALA A 1 98 ? -1.342 1.633 -11.438 1.00 57.72 98 ALA A CA 1
ATOM 702 C C . ALA A 1 98 ? -2.842 1.944 -11.583 1.00 57.72 98 ALA A C 1
ATOM 704 O O . ALA A 1 98 ? -3.189 2.639 -12.547 1.00 57.72 98 ALA A O 1
ATOM 705 N N . PRO A 1 99 ? -3.744 1.433 -10.719 1.00 55.44 99 PRO A N 1
ATOM 706 C CA . PRO A 1 99 ? -5.122 1.889 -10.711 1.00 55.44 99 PRO A CA 1
ATOM 707 C C . PRO A 1 99 ? -5.039 3.398 -10.554 1.00 55.44 99 PRO A C 1
ATOM 709 O O . PRO A 1 99 ? -4.503 3.877 -9.558 1.00 55.44 99 PRO A O 1
ATOM 712 N N . GLN A 1 100 ? -5.452 4.129 -11.592 1.00 49.19 100 GLN A N 1
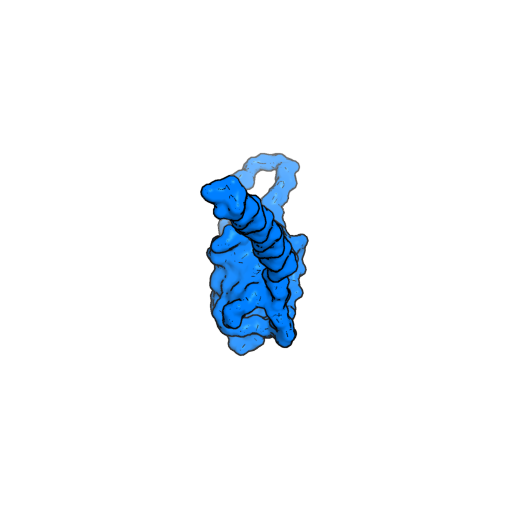ATOM 713 C CA . GLN A 1 100 ? -5.328 5.578 -11.646 1.00 49.19 100 GLN A CA 1
ATOM 714 C C . GLN A 1 100 ? -6.044 6.149 -10.423 1.00 49.19 100 GLN A C 1
ATOM 716 O O . GLN A 1 100 ? -7.271 6.240 -10.383 1.00 49.19 100 GLN A O 1
ATOM 721 N N . GLY A 1 101 ? -5.260 6.455 -9.390 1.00 50.00 101 GLY A N 1
ATOM 722 C CA . GLY A 1 101 ? -5.754 6.867 -8.092 1.00 50.00 101 GLY A CA 1
ATOM 723 C C . GLY A 1 101 ? -6.563 8.133 -8.264 1.00 50.00 101 GLY A C 1
ATOM 724 O O . GLY A 1 101 ? -6.014 9.160 -8.626 1.00 50.00 101 GLY A O 1
ATOM 725 N N . ASN A 1 102 ? -7.874 8.021 -8.073 1.00 58.16 102 ASN A N 1
ATOM 726 C CA . ASN A 1 102 ? -8.860 9.087 -7.907 1.00 58.16 102 ASN A CA 1
ATOM 727 C C . ASN A 1 102 ? -8.663 10.399 -8.701 1.00 58.16 102 ASN A C 1
ATOM 729 O O . ASN A 1 102 ? -9.087 11.462 -8.243 1.00 58.16 102 ASN A O 1
ATOM 733 N N . TRP A 1 103 ? -8.088 10.343 -9.907 1.00 53.91 103 TRP A N 1
ATOM 734 C CA . TRP A 1 103 ? -7.921 11.505 -10.786 1.00 53.91 103 TRP A CA 1
ATOM 735 C C . TRP A 1 103 ? -9.264 12.184 -11.040 1.00 53.91 103 TRP A C 1
ATOM 737 O O . TRP A 1 103 ? -9.345 13.403 -11.066 1.00 53.91 103 TRP A O 1
ATOM 747 N N . LYS A 1 104 ? -10.350 11.405 -11.093 1.00 50.75 104 LYS A N 1
ATOM 748 C CA . LYS A 1 104 ? -11.721 11.918 -11.208 1.00 50.75 104 LYS A CA 1
ATOM 749 C C . LYS A 1 104 ? -12.114 12.855 -10.056 1.00 50.75 104 LYS A C 1
ATOM 751 O O . LYS A 1 104 ? -12.780 13.856 -10.298 1.00 50.75 104 LYS A O 1
ATOM 756 N N . ARG A 1 105 ? -11.683 12.579 -8.819 1.00 55.12 105 ARG A N 1
ATOM 757 C CA . ARG A 1 105 ? -11.981 13.427 -7.651 1.00 55.12 105 ARG A CA 1
ATOM 758 C C . ARG A 1 105 ? -11.08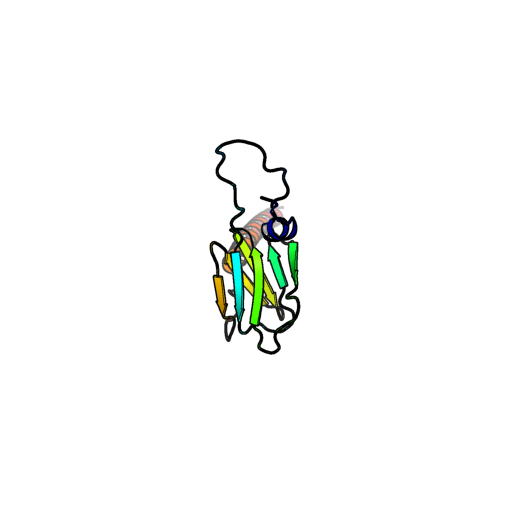4 14.660 -7.597 1.00 55.12 105 ARG A C 1
ATOM 760 O O . ARG A 1 105 ? -11.573 15.727 -7.250 1.00 55.12 105 ARG A O 1
ATOM 767 N N . ILE A 1 106 ? -9.817 14.538 -8.002 1.00 64.56 106 ILE A N 1
ATOM 768 C CA . ILE A 1 106 ? -8.897 15.683 -8.126 1.00 64.56 106 ILE A CA 1
ATOM 769 C C . ILE A 1 106 ? -9.385 16.638 -9.221 1.00 64.56 106 ILE A C 1
ATOM 771 O O . ILE A 1 106 ? -9.517 17.830 -8.968 1.00 64.56 106 ILE A O 1
ATOM 775 N N . ILE A 1 107 ? -9.740 16.112 -10.397 1.00 69.94 107 ILE A N 1
ATOM 776 C CA . ILE A 1 107 ? -10.339 16.886 -11.493 1.00 69.94 107 ILE A CA 1
ATOM 777 C C . ILE A 1 107 ? -11.614 17.577 -11.008 1.00 69.94 107 ILE A C 1
ATOM 779 O O . ILE A 1 107 ? -11.770 18.769 -11.241 1.00 69.94 107 ILE A O 1
ATOM 783 N N . GLY A 1 108 ? -12.485 16.870 -10.278 1.00 68.81 108 GLY A N 1
ATOM 784 C CA . GLY A 1 108 ? -13.696 17.458 -9.702 1.00 68.81 108 GLY A CA 1
ATOM 785 C C . GLY A 1 108 ? -13.413 18.640 -8.767 1.00 68.81 108 GLY A C 1
ATOM 786 O O . GLY A 1 108 ? -14.025 19.694 -8.914 1.00 68.81 108 GLY A O 1
ATOM 787 N N . ILE A 1 109 ? -12.452 18.501 -7.847 1.00 76.06 109 ILE A N 1
ATOM 788 C CA . ILE A 1 109 ? -12.061 19.575 -6.918 1.00 76.06 109 ILE A CA 1
ATOM 789 C C . ILE A 1 109 ? -11.470 20.774 -7.676 1.00 76.06 109 ILE A C 1
ATOM 791 O O . ILE A 1 109 ? -11.845 21.916 -7.408 1.00 76.06 109 ILE A O 1
ATOM 795 N N . VAL A 1 110 ? -10.586 20.528 -8.647 1.00 77.00 110 VAL A N 1
ATOM 796 C CA . VAL A 1 110 ? -9.974 21.581 -9.475 1.00 77.00 110 VAL A CA 1
ATOM 797 C C . VAL A 1 110 ? -11.029 22.317 -10.304 1.00 77.00 110 VAL A C 1
ATOM 799 O O . VAL A 1 110 ? -10.982 23.543 -10.388 1.00 77.00 110 VAL A O 1
ATOM 802 N N . LEU A 1 111 ? -12.014 21.605 -10.863 1.00 84.75 111 LEU A N 1
ATOM 803 C CA . LEU A 1 111 ? -13.099 22.215 -11.635 1.00 84.75 111 LEU A CA 1
ATOM 804 C C . LEU A 1 111 ? -13.941 23.159 -10.765 1.00 84.75 111 LEU A C 1
ATOM 806 O O . LEU A 1 111 ? -14.216 24.286 -11.167 1.00 84.75 111 LEU A O 1
ATOM 810 N N . ILE A 1 112 ? -14.304 22.725 -9.552 1.00 87.31 112 ILE A N 1
ATOM 811 C CA . ILE A 1 112 ? -15.079 23.540 -8.602 1.00 87.31 112 ILE A CA 1
ATOM 812 C C . ILE A 1 112 ? -14.303 24.807 -8.214 1.00 87.31 112 ILE A C 1
ATOM 814 O O . ILE A 1 112 ? -14.867 25.902 -8.200 1.00 87.31 112 ILE A O 1
ATOM 818 N N . LEU A 1 113 ? -13.002 24.680 -7.937 1.00 83.31 113 LEU A N 1
ATOM 819 C CA . LEU A 1 113 ? -12.135 25.823 -7.634 1.00 83.31 113 LEU A CA 1
ATOM 820 C C . LEU A 1 113 ? -12.036 26.799 -8.811 1.00 83.31 113 LEU A C 1
ATOM 822 O O . LEU A 1 113 ? -12.139 28.006 -8.603 1.00 83.31 113 LEU A O 1
ATOM 826 N N . ALA A 1 114 ? -11.886 26.295 -10.039 1.00 83.00 114 ALA A N 1
ATOM 827 C CA . ALA A 1 114 ? -11.810 27.125 -11.239 1.00 83.00 114 ALA A CA 1
ATOM 828 C C . ALA A 1 114 ? -13.109 27.910 -11.485 1.00 83.00 114 ALA A C 1
ATOM 830 O O . ALA A 1 114 ? -13.049 29.093 -11.820 1.00 83.00 114 ALA A O 1
ATOM 831 N N . ILE A 1 115 ? -14.273 27.286 -11.263 1.00 88.50 115 ILE A N 1
ATOM 832 C CA . ILE A 1 115 ? -15.579 27.956 -11.367 1.00 88.50 115 ILE A CA 1
ATOM 833 C C . ILE A 1 115 ? -15.689 29.079 -10.329 1.00 88.50 115 ILE A C 1
ATOM 835 O O . ILE A 1 115 ? -16.046 30.204 -10.680 1.00 88.50 115 ILE A O 1
ATOM 839 N N . ASN A 1 116 ? -15.333 28.806 -9.069 1.00 80.75 116 ASN A N 1
ATOM 840 C CA . ASN A 1 116 ? -15.352 29.822 -8.014 1.00 80.75 116 ASN A CA 1
ATOM 841 C C . ASN A 1 116 ? -14.409 30.996 -8.323 1.00 80.75 116 ASN A C 1
ATOM 843 O O . ASN A 1 116 ? -14.800 32.154 -8.168 1.00 80.75 116 ASN A O 1
ATOM 847 N N . LEU A 1 117 ? -13.195 30.723 -8.818 1.00 84.56 117 LEU A N 1
ATOM 848 C CA . LEU A 1 117 ? -12.250 31.771 -9.215 1.00 84.56 117 LEU A CA 1
ATOM 849 C C . LEU A 1 117 ? -12.775 32.616 -10.382 1.00 84.56 117 LEU A C 1
ATOM 851 O O . LEU A 1 117 ? -12.658 33.840 -10.350 1.00 84.56 117 LEU A O 1
ATOM 855 N N . ALA A 1 118 ? -13.357 31.982 -11.403 1.00 85.12 118 ALA A N 1
ATOM 856 C CA . ALA A 1 118 ? -13.925 32.684 -12.550 1.00 85.12 118 ALA A CA 1
ATOM 857 C C . ALA A 1 118 ? -15.091 33.594 -12.132 1.00 85.12 118 ALA A C 1
ATOM 859 O O . ALA A 1 118 ? -15.165 34.739 -12.580 1.00 85.12 118 ALA A O 1
ATOM 860 N N . GLY A 1 119 ? -15.949 33.122 -11.221 1.00 81.44 119 GLY A N 1
ATOM 861 C CA . GLY A 1 119 ? -17.023 33.925 -10.637 1.00 81.44 119 GLY A CA 1
ATOM 862 C C . GLY A 1 119 ? -16.494 35.180 -9.939 1.00 81.44 119 GLY A C 1
ATOM 863 O O . GLY A 1 119 ? -16.929 36.289 -10.249 1.00 81.44 119 GLY A O 1
ATOM 864 N N . ILE A 1 120 ? -15.491 35.028 -9.066 1.00 86.88 120 ILE A N 1
ATOM 865 C CA . ILE A 1 120 ? -14.846 36.158 -8.375 1.00 86.88 120 ILE A CA 1
ATOM 866 C C . ILE A 1 120 ? -14.215 37.129 -9.383 1.00 86.88 120 ILE A C 1
ATOM 868 O O . ILE A 1 120 ? -14.404 38.341 -9.277 1.00 86.88 120 ILE A O 1
ATOM 872 N N . ALA A 1 121 ? -13.506 36.620 -10.393 1.00 83.12 121 ALA A N 1
ATOM 873 C CA . ALA A 1 121 ? -12.856 37.448 -11.404 1.00 83.12 121 ALA A CA 1
ATOM 874 C C . ALA A 1 121 ? -13.859 38.288 -12.215 1.00 83.12 121 ALA A C 1
ATOM 876 O O . ALA A 1 121 ? -13.579 39.450 -12.519 1.00 83.12 121 ALA A O 1
ATOM 877 N N . ILE A 1 122 ? -15.034 37.737 -12.539 1.00 84.75 122 ILE A N 1
ATOM 878 C CA . ILE A 1 122 ? -16.106 38.469 -13.228 1.00 84.75 122 ILE A CA 1
ATOM 879 C C . ILE A 1 122 ? -16.673 39.573 -12.328 1.00 84.75 122 ILE A C 1
ATOM 881 O O . ILE A 1 122 ? -16.810 40.707 -12.787 1.00 84.75 122 ILE A O 1
ATOM 885 N N . ILE A 1 123 ? -16.943 39.279 -11.052 1.00 82.06 123 ILE A N 1
ATOM 886 C CA . ILE A 1 123 ? -17.466 40.266 -10.092 1.00 82.06 123 ILE A CA 1
ATOM 887 C C . ILE A 1 123 ? -16.481 41.431 -9.928 1.00 82.06 123 ILE A C 1
ATOM 889 O O . ILE A 1 123 ? -16.865 42.592 -10.067 1.00 82.06 123 ILE A O 1
ATOM 893 N N . VAL A 1 124 ? -15.195 41.132 -9.720 1.00 83.25 124 VAL A N 1
ATOM 894 C CA . VAL A 1 124 ? -14.137 42.151 -9.609 1.00 83.25 124 VAL A CA 1
ATOM 895 C C . VAL A 1 124 ? -14.020 42.968 -10.897 1.00 83.25 124 VAL A C 1
ATOM 897 O O . VAL A 1 124 ? -13.857 44.187 -10.849 1.00 83.25 124 VAL A O 1
ATOM 900 N N . ARG A 1 125 ? -14.133 42.320 -12.062 1.00 80.12 125 ARG A N 1
ATOM 901 C CA . ARG A 1 125 ? -14.072 42.997 -13.362 1.00 80.12 125 ARG A CA 1
ATOM 902 C C . ARG A 1 125 ? -15.238 43.960 -13.572 1.00 80.12 125 ARG A C 1
ATOM 904 O O . ARG A 1 125 ? -15.014 45.013 -14.160 1.00 80.12 125 ARG A O 1
ATOM 911 N N . ILE A 1 126 ? -16.445 43.614 -13.124 1.00 81.56 126 ILE A N 1
ATOM 912 C CA . ILE A 1 126 ? -17.622 44.494 -13.196 1.00 81.56 126 ILE A CA 1
ATOM 913 C C . ILE A 1 126 ? -17.455 45.670 -12.235 1.00 81.56 126 ILE A C 1
ATOM 915 O O . ILE A 1 126 ? -17.625 46.815 -12.643 1.00 81.56 126 ILE A O 1
ATOM 919 N N . TRP A 1 127 ? -17.049 45.407 -10.993 1.00 81.31 127 TRP A N 1
ATOM 920 C CA . TRP A 1 127 ? -16.839 46.458 -9.999 1.00 81.31 127 TRP A CA 1
ATOM 921 C C . TRP A 1 127 ? -15.783 47.479 -10.447 1.00 81.31 127 TRP A C 1
ATOM 923 O O . TRP A 1 127 ? -16.034 48.678 -10.407 1.00 81.31 127 TRP A O 1
ATOM 933 N N . LYS A 1 128 ? -14.653 47.014 -10.997 1.00 77.62 128 LYS A N 1
ATOM 934 C CA . LYS A 1 128 ? -13.595 47.877 -11.551 1.00 77.62 128 LYS A CA 1
ATOM 935 C C . LYS A 1 128 ? -14.020 48.662 -12.803 1.00 77.62 128 LYS A C 1
ATOM 937 O O . LYS A 1 128 ? -13.349 49.613 -13.172 1.00 77.62 128 LYS A O 1
ATOM 942 N N . ARG A 1 129 ? -15.073 48.240 -13.509 1.00 73.19 129 ARG A N 1
ATOM 943 C CA . ARG A 1 129 ? -15.581 48.942 -14.702 1.00 73.19 129 ARG A CA 1
ATOM 944 C C . ARG A 1 129 ? -16.595 50.033 -14.368 1.00 73.19 129 ARG A C 1
ATOM 946 O O . ARG A 1 129 ? -16.802 50.913 -15.194 1.00 73.19 129 ARG A O 1
ATOM 953 N N . ASN A 1 130 ? -17.240 49.925 -13.208 1.00 69.81 130 ASN A N 1
ATOM 954 C CA . ASN A 1 130 ? -18.284 50.834 -12.737 1.00 69.81 130 ASN A CA 1
ATOM 955 C C . ASN A 1 130 ? -17.754 51.901 -11.762 1.00 69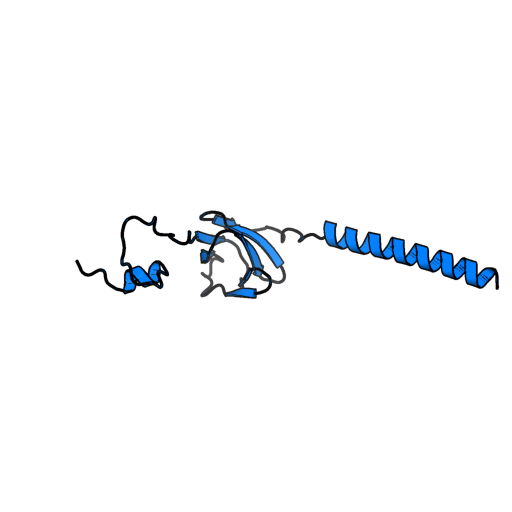.81 130 ASN A C 1
ATOM 957 O O . ASN A 1 130 ? -18.550 52.657 -11.209 1.00 69.81 130 ASN A O 1
ATOM 961 N N . ASN A 1 131 ? -16.440 51.938 -11.544 1.00 57.47 131 ASN A N 1
ATOM 962 C CA . ASN A 1 131 ? -15.723 52.884 -10.697 1.00 57.47 131 ASN A CA 1
ATOM 963 C C . ASN A 1 131 ? -14.585 53.508 -11.505 1.00 57.47 131 ASN A C 1
ATOM 965 O O . ASN A 1 131 ? -14.240 54.671 -11.220 1.00 57.47 131 ASN A O 1
#

Secondary structure (DSSP, 8-state):
----HHHHHHTT--S---STT-------EEEEEEESPPSS-EEEETTEEEEE-SS--TTS-EEEEEEESEEEEEEETTEEEEEEESSSEEEE-TTPPP---SHHHHHHHHHHHHHHHHHHHHHHHHHHH--

Foldseek 3Di:
DDDDVVVVVVQVDPDDDDDDDPDPPSQPKEKEKEFPADPFKFKADPNDTDDTQDDDPPRRIGMDIRDGFAWMWIDDPNAIAIDGDPHHYYHYCNVDHRPPPPVVVVVVVVVVVVVVVVVVVVVVVVVVVVD

pLDDT: mean 70.58, std 14.69, range [41.06, 88.5]

=== Feature glossary ===
The features interleaved in this record are:

— What the protein is —

Sequence gives the chain of amino acids in standard one-letter code (A=alanine, C=cysteine, …, Y=tyrosine), read N→C. It is the only feature that is directly encoded by the gene; all structural features are derived from the folded form of this sequence.

Database cross-references. InterPro integrates a dozen domain/family signature databases into unified entries with residue-range hits. GO terms attach function/process/location labels with evidence codes. CATH codes position the fold in a four-level structural taxonomy. Organism is the NCBI-taxonomy species name.

— Where its atoms are —

Atomic coordinates in PDBx/mmCIF format — the same representation the Protein Data Bank distributes. Each line of the _atom_site loop places one backbone atom in Cartesian space (units: ångströms, origin: arbitrary).

The six renders are orthographic views along the three Cartesian axes in both directions. Representation (cartoon, sticks, or surface) and color scheme (sequence-rainbow or by-chain) vary across proteins so the training set covers all the common visualization conventions.

— Local backbone conformation —

Eight-state secondary structure (DSSP): H is the canonical α-helix, G the tighter 3₁₀-helix, I the wider π-helix; E/B are β-structure, T and S are turns and bends, and '-' is everything else. DSSP derives these from the pattern of main-chain N–H···O=C hydrogen bonds, not from the sequence.

P-SEA three-state annotation labels each residue as helix, strand, or coil based purely on the geometry of the Cα trace. It serves as a fallback when the full backbone (and thus DSSP) is unavailable.

The φ/ψ torsion pair specifies the backbone conformation at each residue. φ rotates about the N–Cα bond, ψ about the Cα–C bond. Steric clashes forbid most of the (φ, ψ) plane — the allowed regions (α-helix basin, β-sheet basin, left-handed helix) are the Ramachandran-allowed regions.

— Global shape and packing —

The geometric summary reports three shape descriptors. Rg (radius of gyration) measures how spread out the Cα atoms are about their centre of mass; compact globular proteins have small Rg, elongated or unfolded ones large. Cα contacts (<8 Å, |i−j|>4) count long-range residue pairs in spatial proximity — high for tightly packed folds, near zero for rods or random coil. The bounding-box extents give the protein's footprint along x, y, z in Å.

Solvent-accessible surface area (SASA) is the area in Å² traced out by the centre of a 1.4 Å probe sphere (a water molecule) rolled over the protein's van der Waals surface (Shrake–Rupley / Lee–Richards construction). Buried residues have near-zero SASA; fully exposed residues can exceed 200 Å². The total SASA scales roughly with the number of surface residues.

The contact map is a binary N×N matrix image: pixel (i, j) is dark where Cα_i and Cα_j are within 8 Å and |i−j|>4. Because the |i−j|>4 filter removes local helical contacts, off-diagonal stripes parallel to the main diagonal indicate parallel β-sheets; stripes perpendicular to it indicate antiparallel β-sheets. The Ramachandran plot scatters every residue's (φ, ψ) pair against the sterically allowed regions. The PAE heatmap renders the predicted-aligned-error matrix.

— Structural neighborhood —

3Di is Foldseek's structural alphabet. Each residue is assigned one of twenty discrete states based on how its Cα sits relative to its spatial (not sequential) neighbors. Aligning 3Di strings finds structural homologs roughly as well as full 3D superposition, but orders of magnitude faster.

Nearest PDB neighbors are the top structural matches found by Foldseek when searching this structure against the entire Protein Data Bank. Each hit reports a TM-score (0 to 1; >0.5 almost always implies the same fold) and an E-value. These are *structural* homologs — they may share no detectable sequence similarity.

— Confidence and disorder —

For AlphaFold models, the B-factor field carries pLDDT — the model's own estimate of local accuracy on a 0–100 scale. Regions with pLDDT<50 should be treated as essentially unmodeled; they often correspond to intrinsically disordered segments.

Crystallographic B-factors measure how much each atom's electron density is smeared out, in Å². They rise in mobile loops and surface residues and fall in the buried interior. In AlphaFold models this column is repurposed to hold pLDDT instead.

Predicted aligned error is AlphaFold's pairwise confidence. Unlike pLDDT (per-residue), PAE is per-residue-pair and captures whether two parts of the structure are correctly placed relative to each other. Units are ångströms of expected positional error.